Protein AF-A0A3B0Z6H2-F1 (afdb_monomer)

Foldseek 3Di:
DFQFALVQVLQVLCVVVVFAAQWDFDDDCQLWNCVVPVSHTIAGDPDDDLRHHHDDQLVCVVVDQLVSDPAAEDEDAPPVVVRLVSQVVNCVSNVHDDRSVVVVVVSVVSNVVCCVPRVRDYDYDYSVCCVVCSVVSSVRPRDDPPPPPPPPPDDDDDDDDDD

Nearest PDB structures (foldseek):
  6pk5-assembly1_A  TM=5.594E-01  e=2.663E+00  Methanotorris igneus

Mean predicted aligned error: 9.61 Å

Organism: NCBI:txid652676

pLDDT: mean 79.43, std 17.96, range [33.22, 96.25]

Structure (mmCIF, N/CA/C/O backbone):
data_AF-A0A3B0Z6H2-F1
#
_entry.id   AF-A0A3B0Z6H2-F1
#
loop_
_atom_site.group_PDB
_atom_site.id
_atom_site.type_symbol
_atom_site.label_atom_id
_atom_site.label_alt_id
_atom_site.label_comp_id
_atom_site.label_asym_id
_atom_site.label_entity_id
_atom_site.label_seq_id
_atom_site.pdbx_PDB_ins_code
_atom_site.Cartn_x
_atom_site.Cartn_y
_atom_site.Cartn_z
_atom_site.occupancy
_atom_site.B_iso_or_equiv
_atom_site.auth_seq_id
_atom_site.auth_comp_id
_atom_site.auth_asym_id
_atom_site.auth_atom_id
_atom_site.pdbx_PDB_model_num
ATOM 1 N N . MET A 1 1 ? 3.871 9.925 -6.431 1.00 51.75 1 MET A N 1
ATOM 2 C CA . MET A 1 1 ? 3.203 9.020 -7.397 1.00 51.75 1 MET A CA 1
ATOM 3 C C . MET A 1 1 ? 3.697 7.595 -7.179 1.00 51.75 1 MET A C 1
ATOM 5 O O . MET A 1 1 ? 4.896 7.427 -7.021 1.00 51.75 1 MET A O 1
ATOM 9 N N . GLY A 1 2 ? 2.819 6.587 -7.133 1.00 55.75 2 GLY A N 1
ATOM 10 C CA . GLY A 1 2 ? 3.194 5.201 -6.792 1.00 55.75 2 GLY A CA 1
ATOM 11 C C . GLY A 1 2 ? 2.350 4.130 -7.502 1.00 55.75 2 GLY A C 1
ATOM 12 O O . GLY A 1 2 ? 1.485 4.473 -8.311 1.00 55.75 2 GLY A O 1
ATOM 13 N N . PRO A 1 3 ? 2.602 2.834 -7.244 1.00 62.19 3 PRO A N 1
ATOM 14 C CA . PRO A 1 3 ? 1.876 1.732 -7.876 1.00 62.19 3 PRO A CA 1
ATOM 15 C C . PRO A 1 3 ? 0.374 1.794 -7.559 1.00 62.19 3 PRO A C 1
ATOM 17 O O . PRO A 1 3 ? -0.032 1.855 -6.401 1.00 62.19 3 PRO A O 1
ATOM 20 N N . ARG A 1 4 ? -0.467 1.766 -8.601 1.00 68.88 4 ARG A N 1
ATOM 21 C CA . ARG A 1 4 ? -1.925 1.948 -8.467 1.00 68.88 4 ARG A CA 1
ATOM 22 C C . ARG A 1 4 ? -2.743 0.654 -8.573 1.00 68.88 4 ARG A C 1
ATOM 24 O O . ARG A 1 4 ? -3.881 0.623 -8.112 1.00 68.88 4 ARG A O 1
ATOM 31 N N . CYS A 1 5 ? -2.199 -0.403 -9.184 1.00 76.94 5 CYS A N 1
ATOM 32 C CA . CYS A 1 5 ? -2.979 -1.603 -9.520 1.00 76.94 5 CYS A CA 1
ATOM 33 C C . CYS A 1 5 ? -3.333 -2.457 -8.295 1.00 76.94 5 CYS A C 1
ATOM 35 O O . CYS A 1 5 ? -4.487 -2.838 -8.158 1.00 76.94 5 CYS A O 1
ATOM 37 N N . GLY A 1 6 ? -2.383 -2.715 -7.388 1.00 84.44 6 GLY A N 1
ATOM 38 C CA . GLY A 1 6 ? -2.634 -3.560 -6.210 1.00 84.44 6 GLY A CA 1
ATOM 39 C C . GLY A 1 6 ? -3.689 -2.971 -5.270 1.00 84.44 6 GLY A C 1
ATOM 40 O O . GLY A 1 6 ? -4.620 -3.6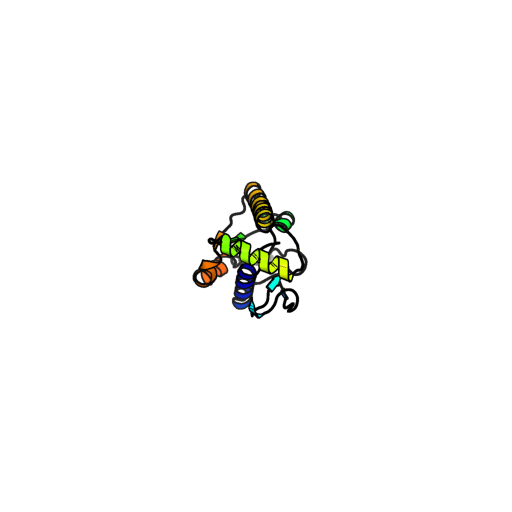59 -4.867 1.00 84.44 6 GLY A O 1
ATOM 41 N N . THR A 1 7 ? -3.605 -1.668 -4.988 1.00 88.00 7 THR A N 1
ATOM 42 C CA . THR A 1 7 ? -4.604 -0.973 -4.160 1.00 88.00 7 THR A CA 1
ATOM 43 C C . THR A 1 7 ? -5.964 -0.915 -4.852 1.00 88.00 7 THR A C 1
ATOM 45 O O . THR A 1 7 ? -6.982 -1.118 -4.201 1.00 88.00 7 THR A O 1
ATOM 48 N N . SER A 1 8 ? -6.001 -0.717 -6.176 1.00 87.00 8 SER A N 1
ATOM 49 C CA . SER A 1 8 ? -7.258 -0.753 -6.939 1.00 87.00 8 SER A CA 1
ATOM 50 C C . SER A 1 8 ? -7.895 -2.144 -6.960 1.00 87.00 8 SER A C 1
ATOM 52 O O . SER A 1 8 ? -9.112 -2.244 -6.850 1.00 87.00 8 SER A O 1
ATOM 54 N N . PHE A 1 9 ? -7.091 -3.209 -7.052 1.00 88.12 9 PHE A N 1
ATOM 55 C CA . PHE A 1 9 ? -7.570 -4.584 -6.931 1.00 88.12 9 PHE A CA 1
ATOM 56 C C . PHE A 1 9 ? -8.248 -4.805 -5.577 1.00 88.12 9 PHE A C 1
ATOM 58 O O . PHE A 1 9 ? -9.395 -5.231 -5.549 1.00 88.12 9 PHE A O 1
ATOM 65 N N . VAL A 1 10 ? -7.601 -4.438 -4.465 1.00 91.88 10 VAL A N 1
ATOM 66 C CA . VAL A 1 10 ? -8.203 -4.576 -3.126 1.00 91.88 10 VAL A CA 1
ATOM 67 C C . VAL A 1 10 ? -9.523 -3.806 -3.028 1.00 91.88 10 VAL A C 1
ATOM 69 O O . VAL A 1 10 ? -10.526 -4.373 -2.608 1.00 91.88 10 VAL A O 1
ATOM 72 N N . MET A 1 11 ? -9.565 -2.557 -3.501 1.00 91.81 11 MET A N 1
ATOM 73 C CA . MET A 1 11 ? -10.787 -1.741 -3.486 1.00 91.81 11 MET A CA 1
ATOM 74 C C . MET A 1 11 ? -11.936 -2.385 -4.279 1.00 91.81 11 MET A C 1
ATOM 76 O O . MET A 1 11 ? -13.070 -2.401 -3.805 1.00 91.81 11 MET A O 1
ATOM 80 N N . GLN A 1 12 ? -11.656 -2.968 -5.451 1.00 88.56 12 GLN A N 1
ATOM 81 C CA . GLN A 1 12 ? -12.655 -3.713 -6.229 1.00 88.56 12 GLN A CA 1
ATOM 82 C C . GLN A 1 12 ? -13.219 -4.900 -5.448 1.00 88.56 12 GLN A C 1
ATOM 84 O O . GLN A 1 12 ? -14.420 -5.155 -5.497 1.00 88.56 12 GLN A O 1
ATOM 89 N N . GLN A 1 13 ? -12.362 -5.634 -4.740 1.00 91.44 13 GLN A N 1
ATOM 90 C CA . GLN A 1 13 ? -12.783 -6.794 -3.958 1.00 91.44 13 GLN A CA 1
ATOM 91 C C . GLN A 1 13 ? -13.601 -6.366 -2.735 1.00 91.44 13 GLN A C 1
ATOM 93 O O . GLN A 1 13 ? -14.609 -6.999 -2.443 1.00 91.44 13 GLN A O 1
ATOM 98 N N . CYS A 1 14 ? -13.264 -5.240 -2.095 1.00 92.44 14 CYS A N 1
ATOM 99 C CA . CYS A 1 14 ? -14.095 -4.647 -1.044 1.00 92.44 14 CYS A CA 1
ATOM 100 C C . CYS A 1 14 ? -15.509 -4.325 -1.552 1.00 92.44 14 CYS A C 1
ATOM 102 O O . CYS A 1 14 ? -16.484 -4.677 -0.892 1.00 92.44 14 CYS A O 1
ATOM 104 N N . VAL A 1 15 ? -15.633 -3.727 -2.745 1.00 89.81 15 VAL A N 1
ATOM 105 C CA . VAL A 1 15 ? -16.942 -3.455 -3.368 1.00 89.81 15 VAL A CA 1
ATOM 106 C C . VAL A 1 15 ? -17.699 -4.750 -3.668 1.00 89.81 15 VAL A C 1
ATOM 108 O O . VAL A 1 15 ? -18.875 -4.858 -3.330 1.00 89.81 15 VAL A O 1
ATOM 111 N N . LYS A 1 16 ? -17.040 -5.751 -4.267 1.00 89.94 16 LYS A N 1
ATOM 112 C CA . LYS A 1 16 ? -17.656 -7.058 -4.568 1.00 89.94 16 LYS A CA 1
ATOM 113 C C . LYS A 1 16 ? -18.130 -7.789 -3.310 1.00 89.94 16 LYS A C 1
ATOM 115 O O . LYS A 1 16 ? -19.143 -8.476 -3.363 1.00 89.94 16 LYS A O 1
ATOM 120 N N . ALA A 1 17 ? -17.426 -7.613 -2.194 1.00 91.75 17 ALA A N 1
ATOM 121 C CA . ALA A 1 17 ? -17.783 -8.163 -0.890 1.00 91.75 17 ALA A CA 1
ATOM 122 C C . ALA A 1 17 ? -18.864 -7.352 -0.145 1.00 91.75 17 ALA A C 1
ATOM 124 O O . ALA A 1 17 ? -19.222 -7.701 0.976 1.00 91.75 17 ALA A O 1
ATOM 125 N N . GLY A 1 18 ? -19.380 -6.264 -0.732 1.00 90.50 18 GLY A N 1
ATOM 126 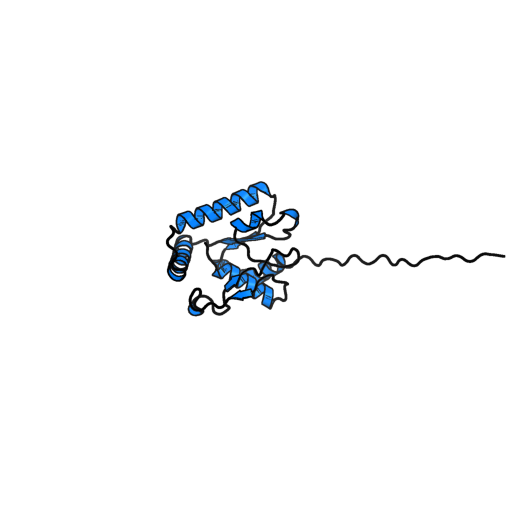C CA . GLY A 1 18 ? -20.414 -5.425 -0.119 1.00 90.50 18 GLY A CA 1
ATOM 127 C C . GLY A 1 18 ? -19.909 -4.497 0.991 1.00 90.50 18 GLY A C 1
ATOM 128 O O . GLY A 1 18 ? -20.714 -3.962 1.753 1.00 90.50 18 GLY A O 1
ATOM 129 N N . LEU A 1 19 ? -18.594 -4.286 1.101 1.00 91.25 19 LEU A N 1
ATOM 130 C CA . LEU A 1 19 ? -18.028 -3.344 2.064 1.00 91.25 19 LEU A CA 1
ATOM 131 C C . LEU A 1 19 ? -18.266 -1.902 1.599 1.00 91.25 19 LEU A C 1
ATOM 133 O O . LEU A 1 19 ? -18.252 -1.593 0.405 1.00 91.25 19 LEU A O 1
ATOM 137 N N . ARG A 1 20 ? -18.468 -0.993 2.556 1.00 91.00 20 ARG A N 1
ATOM 138 C CA . ARG A 1 20 ? -18.655 0.434 2.267 1.00 91.00 20 ARG A CA 1
ATOM 139 C C . ARG A 1 20 ? -17.313 1.037 1.867 1.00 91.00 20 ARG A C 1
ATOM 141 O O . ARG A 1 20 ? -16.373 1.028 2.657 1.00 91.00 20 ARG A O 1
ATOM 148 N N . VAL A 1 21 ? -17.228 1.554 0.645 1.00 89.81 21 VAL A N 1
ATOM 149 C CA . VAL A 1 21 ? -15.989 2.074 0.056 1.00 89.81 21 VAL A CA 1
ATOM 150 C C . VAL A 1 21 ? -16.172 3.541 -0.331 1.00 89.81 21 VAL A C 1
ATOM 152 O O . VAL A 1 21 ? -17.076 3.872 -1.096 1.00 89.81 21 VAL A O 1
ATOM 155 N N . ASN A 1 22 ? -15.280 4.407 0.149 1.00 87.88 22 ASN A N 1
ATOM 156 C CA . ASN A 1 22 ? -15.171 5.794 -0.291 1.00 87.88 22 ASN A CA 1
ATOM 157 C C . ASN A 1 22 ? -14.211 5.861 -1.483 1.00 87.88 22 ASN A C 1
ATOM 159 O O . ASN A 1 22 ? -13.028 6.182 -1.352 1.00 87.88 22 ASN A O 1
ATOM 163 N N . GLY A 1 23 ? -14.708 5.488 -2.657 1.00 82.38 23 GLY A N 1
ATOM 164 C CA . GLY A 1 23 ? -13.930 5.549 -3.883 1.00 82.38 23 GLY A CA 1
ATOM 165 C C . GLY A 1 23 ? -14.760 5.255 -5.120 1.00 82.38 23 GLY A C 1
ATOM 166 O O . GLY A 1 23 ? -15.746 4.523 -5.065 1.00 82.38 23 GLY A O 1
ATOM 167 N N . ILE A 1 24 ? -14.342 5.827 -6.243 1.00 75.00 24 ILE A N 1
ATOM 168 C CA . ILE A 1 24 ? -14.963 5.606 -7.548 1.00 75.00 24 ILE A CA 1
ATOM 169 C C . ILE A 1 24 ? -14.034 4.788 -8.438 1.00 75.00 24 ILE A C 1
ATOM 171 O O . ILE A 1 24 ? -12.815 4.980 -8.432 1.00 75.00 24 ILE A O 1
ATOM 175 N N . ALA A 1 25 ? -14.623 3.891 -9.229 1.00 73.06 25 ALA A N 1
ATOM 176 C CA . ALA A 1 25 ? -13.921 3.265 -10.336 1.00 73.06 25 ALA A CA 1
ATOM 177 C C . ALA A 1 25 ? -13.709 4.323 -11.426 1.00 73.06 25 ALA A C 1
ATOM 179 O O . ALA A 1 25 ? -14.647 4.767 -12.086 1.00 73.06 25 ALA A O 1
ATOM 180 N N . PHE A 1 26 ? -12.466 4.745 -11.601 1.00 66.88 26 PHE A N 1
ATOM 181 C CA . PHE A 1 26 ? -12.049 5.650 -12.650 1.00 66.88 26 PHE A CA 1
ATOM 182 C C . PHE A 1 26 ? -11.522 4.844 -13.838 1.00 66.88 26 PHE A C 1
ATOM 184 O O . PHE A 1 26 ? -10.501 4.148 -13.760 1.00 66.88 26 PHE A O 1
ATOM 191 N N . VAL A 1 27 ? -12.228 4.956 -14.960 1.00 55.91 27 VAL A N 1
ATOM 192 C CA . VAL A 1 27 ? -11.779 4.470 -16.264 1.00 55.91 27 VAL A CA 1
ATOM 193 C C . VAL A 1 27 ? -11.398 5.696 -17.081 1.00 55.91 27 VAL A C 1
ATOM 195 O O . VAL A 1 27 ? -12.245 6.318 -17.711 1.00 55.91 27 VAL A O 1
ATOM 198 N N . ASN A 1 28 ? -10.124 6.068 -17.051 1.00 58.84 28 ASN A N 1
ATOM 199 C CA . ASN A 1 28 ? -9.593 7.054 -17.981 1.00 58.84 28 ASN A CA 1
ATOM 200 C C . ASN A 1 28 ? -8.676 6.329 -18.946 1.00 58.84 28 ASN A C 1
ATOM 202 O O . ASN A 1 28 ? -7.502 6.130 -18.674 1.00 58.84 28 ASN A O 1
ATOM 206 N N . GLU A 1 29 ? -9.219 5.910 -20.081 1.00 52.72 29 GLU A N 1
ATOM 207 C CA . GLU A 1 29 ? -8.475 5.086 -21.035 1.00 52.72 29 GLU A CA 1
ATOM 208 C C . GLU A 1 29 ? -7.203 5.773 -21.568 1.00 52.72 29 GLU A C 1
ATOM 210 O O . GLU A 1 29 ? -6.278 5.076 -21.981 1.00 52.72 29 GLU A O 1
ATOM 215 N N . VAL A 1 30 ? -7.115 7.109 -21.479 1.00 57.22 30 VAL A N 1
ATOM 216 C CA . VAL A 1 30 ? -5.944 7.908 -21.876 1.00 57.22 30 VAL A CA 1
ATOM 217 C C . VAL A 1 30 ? -4.823 7.849 -20.829 1.00 57.22 30 VAL A C 1
ATOM 219 O O . VAL A 1 30 ? -3.668 7.642 -21.186 1.00 57.22 30 VAL A O 1
ATOM 222 N N . LEU A 1 31 ? -5.138 7.991 -19.536 1.00 54.00 31 LEU A N 1
ATOM 223 C CA . LEU A 1 31 ? -4.137 7.986 -18.448 1.00 54.00 31 LEU A CA 1
ATOM 224 C C . LEU A 1 31 ? -3.923 6.592 -17.828 1.00 54.00 31 LEU A C 1
ATOM 226 O O . LEU A 1 31 ? -2.910 6.323 -17.176 1.00 54.00 31 LEU A O 1
ATOM 230 N N . THR A 1 32 ? -4.883 5.691 -18.018 1.00 57.28 32 THR A N 1
ATOM 231 C CA . THR A 1 32 ? -4.994 4.398 -17.347 1.00 57.28 32 THR A CA 1
ATOM 232 C C . THR A 1 32 ? -5.637 3.332 -18.257 1.00 57.28 32 THR A C 1
ATOM 234 O O . THR A 1 32 ? -6.776 2.911 -18.040 1.00 57.28 32 THR A O 1
ATOM 237 N N . PRO A 1 33 ? -4.917 2.842 -19.286 1.00 54.59 33 PRO A N 1
ATOM 238 C CA . PRO A 1 33 ? -5.478 1.908 -20.259 1.00 54.59 33 PRO A CA 1
ATOM 239 C C . PRO A 1 33 ? -5.905 0.574 -19.623 1.00 54.59 33 PRO A C 1
ATOM 241 O O . PRO A 1 33 ? -5.134 -0.071 -18.902 1.00 54.59 33 PRO A O 1
ATOM 244 N N . LYS A 1 34 ? -7.124 0.123 -19.964 1.00 53.47 34 LYS A N 1
ATOM 245 C CA . LYS A 1 34 ? -7.772 -1.114 -19.473 1.00 53.47 34 LYS A CA 1
ATOM 246 C C . LYS A 1 34 ? -6.916 -2.374 -19.604 1.00 53.47 34 LYS A C 1
ATOM 248 O O . LYS A 1 34 ? -7.044 -3.276 -18.782 1.00 53.47 34 LYS A O 1
ATOM 253 N N . ALA A 1 35 ? -6.014 -2.428 -20.587 1.00 54.62 35 ALA A N 1
ATOM 254 C CA . ALA A 1 35 ? -5.101 -3.554 -20.787 1.00 54.62 35 ALA A CA 1
ATOM 255 C C . ALA A 1 35 ? -4.228 -3.861 -19.550 1.00 54.62 35 ALA A C 1
ATOM 257 O O . ALA A 1 35 ? -3.799 -4.996 -19.378 1.00 54.62 35 ALA A O 1
ATOM 258 N N . GLY A 1 36 ? -3.976 -2.873 -18.678 1.00 53.59 36 GLY A N 1
ATOM 259 C CA . GLY A 1 36 ? -3.234 -3.067 -17.426 1.00 53.59 36 GLY A CA 1
ATOM 260 C C . GLY A 1 36 ? -4.091 -3.309 -16.175 1.00 53.59 36 GLY A C 1
ATOM 261 O O . GLY A 1 36 ? -3.526 -3.661 -15.141 1.00 53.59 36 GLY A O 1
ATOM 262 N N . ASN A 1 37 ? -5.410 -3.081 -16.241 1.00 60.34 37 ASN A N 1
ATOM 263 C CA . ASN A 1 37 ? -6.365 -3.261 -15.141 1.00 60.34 37 ASN A CA 1
ATOM 264 C C . ASN A 1 37 ? -7.811 -3.191 -15.681 1.00 60.34 37 ASN A C 1
ATOM 266 O O . ASN A 1 37 ? -8.389 -2.106 -15.782 1.00 60.34 37 ASN A O 1
ATOM 270 N N . GLN A 1 38 ? -8.396 -4.340 -16.042 1.00 58.88 38 GLN A N 1
ATOM 271 C CA . GLN A 1 38 ? -9.720 -4.404 -16.684 1.00 58.88 38 GLN A CA 1
ATOM 272 C C . GLN A 1 38 ? -10.856 -3.840 -15.812 1.00 58.88 38 GLN A C 1
ATOM 274 O O . GLN A 1 38 ? -11.844 -3.349 -16.352 1.00 58.88 38 GLN A O 1
ATOM 279 N N . GLY A 1 39 ? -10.702 -3.859 -14.483 1.00 60.16 39 GLY A N 1
ATOM 280 C CA . GLY A 1 39 ? -11.680 -3.312 -13.536 1.00 60.16 39 GLY A CA 1
ATOM 281 C C . GLY A 1 39 ? -11.544 -1.808 -13.267 1.00 60.16 39 GLY A C 1
ATOM 282 O O . GLY A 1 39 ? -12.275 -1.272 -12.438 1.00 60.16 39 GLY A O 1
ATOM 283 N N . GLY A 1 40 ? -10.611 -1.120 -13.934 1.00 65.25 40 GLY A N 1
ATOM 284 C CA . GLY A 1 40 ? -10.352 0.302 -13.711 1.00 65.25 40 GLY A CA 1
ATOM 285 C C . GLY A 1 40 ? -9.610 0.590 -12.403 1.00 65.25 40 GLY A C 1
ATOM 286 O O . GLY A 1 40 ? -9.411 -0.274 -11.544 1.00 65.25 40 GLY A O 1
ATOM 287 N N . TYR A 1 41 ? -9.143 1.824 -12.258 1.00 72.75 41 TYR A N 1
ATOM 288 C CA . TYR A 1 41 ? -8.412 2.253 -11.069 1.00 72.75 41 TYR A CA 1
ATOM 289 C C . TYR A 1 41 ? -9.393 2.807 -10.049 1.00 72.75 41 TYR A C 1
ATOM 291 O O . TYR A 1 41 ? -10.343 3.479 -10.426 1.00 72.75 41 TYR A O 1
ATOM 299 N N . TYR A 1 42 ? -9.171 2.539 -8.768 1.00 79.69 42 TYR A N 1
ATOM 300 C CA . TYR A 1 42 ? -9.983 3.135 -7.711 1.00 79.69 42 TYR A CA 1
ATOM 301 C C . TYR A 1 42 ? -9.234 4.315 -7.118 1.00 79.69 42 TYR A C 1
ATOM 303 O O . TYR A 1 42 ? -8.050 4.198 -6.791 1.00 79.69 42 TYR A O 1
ATOM 311 N N . GLU A 1 43 ? -9.930 5.436 -6.979 1.00 80.69 43 GLU A N 1
ATOM 312 C CA . GLU A 1 43 ? -9.447 6.628 -6.286 1.00 80.69 43 GLU A CA 1
ATOM 313 C C . GLU A 1 43 ? -10.517 7.113 -5.308 1.00 80.69 43 GLU A C 1
ATOM 315 O O . GLU A 1 43 ? -11.714 6.927 -5.544 1.00 80.69 43 GLU A O 1
ATOM 320 N N . MET A 1 44 ? -10.078 7.713 -4.200 1.00 82.12 44 MET A N 1
ATOM 321 C CA . MET A 1 44 ? -10.972 8.314 -3.210 1.00 82.12 44 MET A CA 1
ATOM 322 C C . MET A 1 44 ? -11.808 9.434 -3.845 1.00 82.12 44 MET A C 1
ATOM 324 O O . MET A 1 44 ? -11.304 10.194 -4.674 1.00 82.12 44 MET A O 1
ATOM 328 N N . TYR A 1 45 ? -13.078 9.540 -3.450 1.00 74.75 45 TYR A N 1
ATOM 329 C CA . TYR A 1 45 ? -13.989 10.579 -3.927 1.00 74.75 45 TYR A CA 1
ATOM 330 C C . TYR A 1 45 ? -14.294 11.582 -2.809 1.00 74.75 45 TYR A C 1
ATOM 332 O O . TYR A 1 45 ? -15.005 11.266 -1.859 1.00 74.75 45 TYR A O 1
ATOM 340 N N . GLY A 1 46 ? -13.775 12.804 -2.934 1.00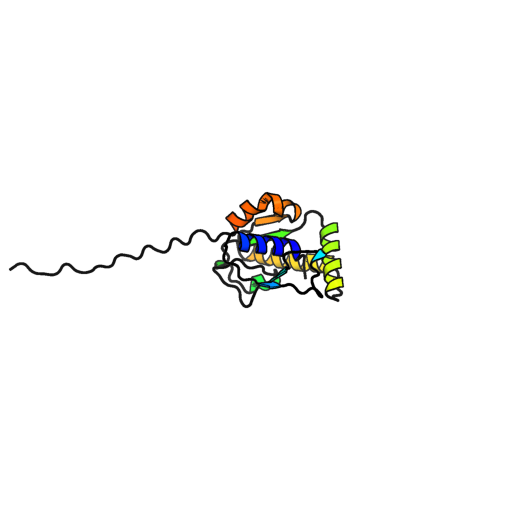 80.81 46 GLY A N 1
ATOM 341 C CA . GLY A 1 46 ? -13.933 13.843 -1.912 1.00 80.81 46 GLY A CA 1
ATOM 342 C C . GLY A 1 46 ? -13.097 13.581 -0.655 1.00 80.81 46 GLY A C 1
ATOM 343 O O . GLY A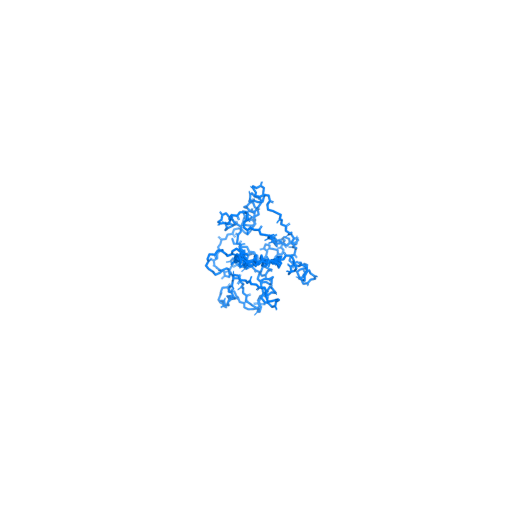 1 46 ? -12.001 13.028 -0.740 1.00 80.81 46 GLY A O 1
ATOM 344 N N . GLU A 1 47 ? -13.611 14.010 0.499 1.00 82.94 47 GLU A N 1
ATOM 345 C CA . GLU A 1 47 ? -12.924 13.914 1.794 1.00 82.94 47 GLU A CA 1
ATOM 346 C C . GLU A 1 47 ? -12.945 12.489 2.390 1.00 82.94 47 GLU A C 1
ATOM 348 O O . GLU A 1 47 ? -13.872 11.714 2.115 1.00 82.94 47 GLU A O 1
ATOM 353 N N . PRO A 1 48 ? -11.958 12.144 3.242 1.00 83.00 48 PRO A N 1
ATOM 354 C CA . PRO A 1 48 ? -11.950 10.926 4.049 1.00 83.00 48 PRO A CA 1
ATOM 355 C C . PRO A 1 48 ? -13.254 10.685 4.834 1.00 83.00 48 PRO A C 1
ATOM 357 O O . PRO A 1 48 ? -13.766 11.596 5.484 1.00 83.00 48 PRO A O 1
ATOM 360 N N . LYS A 1 49 ? -13.765 9.445 4.850 1.00 84.12 49 LYS A N 1
ATOM 361 C CA . LYS A 1 49 ? -14.963 9.044 5.616 1.00 84.12 49 LYS A CA 1
ATOM 362 C C . LYS A 1 49 ? -14.623 7.951 6.626 1.00 84.12 49 LYS A C 1
ATOM 364 O O . LYS A 1 49 ? -14.105 6.908 6.245 1.00 84.12 49 LYS A O 1
ATOM 369 N N . ALA A 1 50 ? -14.933 8.184 7.901 1.00 81.00 50 ALA A N 1
ATOM 370 C CA . ALA A 1 50 ? -14.525 7.313 9.010 1.00 81.00 50 ALA A CA 1
ATOM 371 C C . ALA A 1 50 ? -15.148 5.901 8.973 1.00 81.00 50 ALA A C 1
ATOM 373 O O . ALA A 1 50 ? -14.581 4.963 9.519 1.00 81.00 50 ALA A O 1
ATOM 374 N N . ASP A 1 51 ? -16.300 5.734 8.325 1.00 85.12 51 ASP A N 1
ATOM 375 C CA . ASP A 1 51 ? -17.060 4.482 8.258 1.00 85.12 51 ASP A CA 1
ATOM 376 C C . ASP A 1 51 ? -16.914 3.746 6.913 1.00 85.12 51 ASP A C 1
ATOM 378 O O . ASP A 1 51 ? -17.718 2.863 6.594 1.00 85.12 51 ASP A O 1
ATOM 382 N N . GLN A 1 52 ? -15.921 4.124 6.099 1.00 90.00 52 GLN A N 1
ATOM 383 C CA . GLN A 1 52 ? -15.703 3.564 4.766 1.00 90.00 52 GLN A CA 1
ATOM 384 C C . GLN A 1 52 ? -14.236 3.221 4.522 1.00 90.00 52 GLN A C 1
ATOM 386 O O . GLN A 1 52 ? -13.318 3.909 4.961 1.00 90.00 52 GLN A O 1
ATOM 391 N N . ILE A 1 53 ? -14.018 2.174 3.732 1.00 92.12 53 ILE A N 1
ATOM 392 C CA . ILE A 1 53 ? -12.697 1.802 3.236 1.00 92.12 53 ILE A CA 1
ATOM 393 C C . ILE A 1 53 ? -12.295 2.791 2.149 1.00 92.12 53 ILE A C 1
ATOM 395 O O . ILE A 1 53 ? -13.059 3.060 1.221 1.00 92.12 53 ILE A O 1
ATOM 399 N N . GLN A 1 54 ? -11.077 3.312 2.234 1.00 90.81 54 GLN A N 1
ATOM 400 C CA . GLN A 1 54 ? -10.583 4.302 1.289 1.00 90.81 54 GLN A CA 1
ATOM 401 C C . GLN A 1 54 ? -9.109 4.106 0.987 1.00 90.81 54 GLN A C 1
ATOM 403 O O . GLN A 1 54 ? -8.293 3.817 1.862 1.00 90.81 54 GLN A O 1
ATOM 408 N N . LYS A 1 55 ? -8.767 4.289 -0.284 1.00 91.25 55 LYS A N 1
ATOM 409 C CA . LYS A 1 55 ? -7.386 4.288 -0.747 1.00 91.25 55 LYS A CA 1
ATOM 410 C C . LYS A 1 55 ? -6.816 5.688 -0.563 1.00 91.25 55 LYS A C 1
ATOM 412 O O . LYS A 1 55 ? -7.317 6.640 -1.153 1.00 91.25 55 LYS A O 1
ATOM 417 N N . VAL A 1 56 ? -5.728 5.780 0.191 1.00 88.69 56 VAL A N 1
ATOM 418 C CA . VAL A 1 56 ? -5.036 7.040 0.478 1.00 88.69 56 VAL A CA 1
ATOM 419 C C . VAL A 1 56 ? -3.576 6.962 0.054 1.00 88.69 56 VAL A C 1
ATOM 421 O O . VAL A 1 56 ? -2.912 5.935 0.209 1.00 88.69 56 VAL A O 1
ATOM 424 N N . TRP A 1 57 ? -3.056 8.058 -0.486 1.00 86.69 57 TRP A N 1
ATOM 425 C CA . TRP A 1 57 ? -1.620 8.240 -0.668 1.00 86.69 57 TRP A CA 1
ATOM 426 C C . TRP A 1 57 ? -0.974 8.572 0.684 1.00 86.69 57 TRP A C 1
ATOM 428 O O . TRP A 1 57 ? -1.594 9.280 1.476 1.00 86.69 57 TRP A O 1
ATOM 438 N N . PRO A 1 58 ? 0.283 8.172 0.961 1.00 89.06 58 PRO A N 1
ATOM 439 C CA . PRO A 1 58 ? 0.900 8.451 2.264 1.00 89.06 58 PRO A CA 1
ATOM 440 C C . PRO A 1 58 ? 0.911 9.931 2.661 1.00 89.06 58 PRO A C 1
ATOM 442 O O . PRO A 1 58 ? 0.739 10.262 3.828 1.00 89.06 58 PRO A O 1
ATOM 445 N N . VAL A 1 59 ? 1.020 10.842 1.691 1.00 86.31 59 VAL A N 1
ATOM 446 C CA . VAL A 1 59 ? 0.939 12.293 1.935 1.00 86.31 59 VAL A CA 1
ATOM 447 C C . VAL A 1 59 ? -0.432 12.768 2.431 1.00 86.31 59 VAL A C 1
ATOM 449 O O . VAL A 1 59 ? -0.507 13.847 3.012 1.00 86.31 59 VAL A O 1
ATOM 452 N N . GLN A 1 60 ? -1.498 11.995 2.207 1.00 87.31 60 GLN A N 1
ATOM 453 C CA . GLN A 1 60 ? -2.863 12.278 2.666 1.00 87.31 60 GLN A CA 1
ATOM 454 C C . GLN A 1 60 ? -3.127 11.727 4.071 1.00 87.31 60 GLN A C 1
ATOM 456 O O . GLN A 1 60 ? -4.033 12.211 4.737 1.00 87.31 60 GLN A O 1
ATOM 461 N N . LEU A 1 61 ? -2.316 10.786 4.577 1.00 87.75 61 LEU A N 1
ATOM 462 C CA . LEU A 1 61 ? -2.484 10.249 5.937 1.00 87.75 61 LEU A CA 1
ATOM 463 C C . LEU A 1 61 ? -2.409 11.344 7.009 1.00 87.75 61 LEU A C 1
ATOM 465 O O . LEU A 1 61 ? -3.096 11.266 8.018 1.00 87.75 61 LEU A O 1
ATOM 469 N N . LYS A 1 62 ? -1.650 12.419 6.759 1.00 83.94 62 LYS A N 1
ATOM 470 C CA . LYS A 1 62 ? -1.573 13.590 7.651 1.00 83.94 62 LYS A CA 1
ATOM 471 C C . LYS A 1 62 ? -2.901 14.345 7.824 1.00 83.94 62 LYS A C 1
ATOM 473 O O . LYS A 1 62 ? -2.987 15.199 8.696 1.00 83.94 62 LYS A O 1
ATOM 478 N N . GLN A 1 63 ? -3.882 14.100 6.955 1.00 85.12 63 GLN A N 1
ATOM 479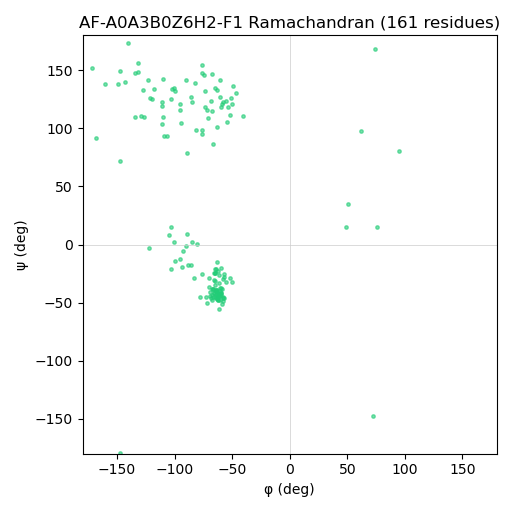 C CA . GLN A 1 63 ? -5.210 14.724 6.990 1.00 85.12 63 GLN A CA 1
ATOM 480 C C . GLN A 1 63 ? -6.219 13.883 7.786 1.00 85.12 63 GLN A C 1
ATOM 482 O O . GLN A 1 63 ? -7.350 14.314 7.981 1.00 85.12 63 GLN A O 1
ATOM 487 N N . ILE A 1 64 ? -5.825 12.687 8.230 1.00 85.81 64 ILE A N 1
ATOM 488 C CA . ILE A 1 64 ? -6.683 11.747 8.946 1.00 85.81 64 ILE A CA 1
ATOM 489 C C . ILE A 1 64 ? -6.187 11.668 10.387 1.00 85.81 64 ILE A C 1
ATOM 491 O O . ILE A 1 64 ? -5.024 11.333 10.623 1.00 85.81 64 ILE A O 1
ATOM 495 N N . ASP A 1 65 ? -7.067 11.970 11.345 1.00 88.00 65 ASP A N 1
ATOM 496 C CA . ASP A 1 65 ? -6.783 11.726 12.761 1.00 88.00 65 ASP A CA 1
ATOM 497 C C . ASP A 1 65 ? -6.515 10.221 12.953 1.00 88.00 65 ASP A C 1
ATOM 499 O O . ASP A 1 65 ? -7.398 9.415 12.636 1.00 88.00 65 ASP A O 1
ATOM 503 N N . PRO A 1 66 ? -5.330 9.822 13.454 1.00 89.81 66 PRO A N 1
ATOM 504 C CA . PRO A 1 66 ? -4.990 8.422 13.692 1.00 89.81 66 PRO A CA 1
ATOM 505 C C . PRO A 1 66 ? -6.041 7.646 14.490 1.00 89.81 66 PRO A C 1
ATOM 507 O O . PRO A 1 66 ? -6.247 6.463 14.234 1.00 89.81 66 PRO A O 1
ATOM 510 N N . LYS A 1 67 ? -6.757 8.308 15.410 1.00 88.88 67 LYS A N 1
ATOM 511 C CA . LYS A 1 67 ? -7.817 7.685 16.223 1.00 88.88 67 LYS A CA 1
ATOM 512 C C . LYS A 1 67 ? -9.007 7.197 15.397 1.00 88.88 67 LYS A C 1
ATOM 514 O O . LYS A 1 67 ? -9.748 6.333 15.852 1.00 88.88 67 LYS A O 1
ATOM 519 N N . ASN A 1 68 ? -9.182 7.738 14.194 1.00 88.19 68 ASN A N 1
ATOM 520 C CA . ASN A 1 68 ? -10.243 7.350 13.270 1.00 88.19 68 ASN A CA 1
ATOM 521 C C . ASN A 1 68 ? -9.819 6.209 12.330 1.00 88.19 68 ASN A C 1
ATOM 523 O O . ASN A 1 68 ? -10.618 5.776 11.502 1.00 88.19 68 ASN A O 1
ATOM 527 N N . ILE A 1 69 ? -8.575 5.725 12.423 1.00 90.19 69 ILE A N 1
ATOM 528 C CA . ILE A 1 69 ? -8.073 4.614 11.612 1.00 90.19 69 ILE A CA 1
ATOM 529 C C . ILE A 1 69 ? -8.249 3.315 12.393 1.00 90.19 69 ILE A C 1
ATOM 531 O O . ILE A 1 69 ? -7.485 3.005 13.302 1.00 90.19 69 ILE A O 1
ATOM 535 N N . THR A 1 70 ? -9.248 2.525 12.010 1.00 90.19 70 THR A N 1
ATOM 536 C CA . THR A 1 70 ? -9.512 1.211 12.618 1.00 90.19 70 THR A CA 1
ATOM 537 C C . THR A 1 70 ? -8.653 0.097 12.020 1.00 90.19 70 THR A C 1
ATOM 539 O O . THR A 1 70 ? -8.333 -0.874 12.702 1.00 90.19 70 THR A O 1
ATOM 542 N N . ALA A 1 71 ? -8.258 0.240 10.754 1.00 92.06 71 ALA A N 1
ATOM 543 C CA . ALA A 1 71 ? -7.391 -0.688 10.041 1.00 92.06 71 ALA A CA 1
ATOM 544 C C . ALA A 1 71 ? -6.558 0.062 8.993 1.00 92.06 71 ALA A C 1
ATOM 546 O O . ALA A 1 71 ? -7.076 0.909 8.262 1.00 92.06 71 ALA A O 1
ATOM 547 N N . LEU A 1 72 ? -5.271 -0.278 8.885 1.00 94.38 72 LEU A N 1
ATOM 548 C CA . LEU A 1 72 ? -4.364 0.273 7.881 1.00 94.38 72 LEU A CA 1
ATOM 549 C C . LEU A 1 72 ? -3.689 -0.861 7.108 1.00 94.38 72 LEU A C 1
ATOM 551 O O . LEU A 1 72 ? -2.830 -1.569 7.627 1.00 94.38 72 LEU A O 1
ATOM 555 N N . LEU A 1 73 ? -4.063 -1.027 5.841 1.00 95.62 73 LEU A N 1
ATOM 556 C CA . LEU A 1 73 ? -3.413 -1.971 4.935 1.00 95.62 73 LEU A CA 1
ATOM 557 C C . LEU A 1 73 ? -2.345 -1.249 4.111 1.00 95.62 73 LEU A C 1
ATOM 559 O O . LEU A 1 73 ? -2.646 -0.329 3.350 1.00 95.62 73 LEU A O 1
ATOM 563 N N . VAL A 1 74 ? -1.102 -1.703 4.223 1.00 94.88 74 VAL A N 1
ATOM 564 C CA . VAL A 1 74 ? 0.021 -1.226 3.415 1.00 94.88 74 VAL A CA 1
ATOM 565 C C . VAL A 1 74 ? 0.318 -2.270 2.350 1.00 94.88 74 VAL A C 1
ATOM 567 O O . VAL A 1 74 ? 0.560 -3.434 2.665 1.00 94.88 74 VAL A O 1
ATOM 570 N N . LEU A 1 75 ? 0.314 -1.848 1.085 1.00 93.25 75 LEU A N 1
ATOM 571 C CA . LEU A 1 75 ? 0.714 -2.699 -0.030 1.00 93.25 75 LEU A CA 1
ATOM 572 C C . LEU A 1 75 ? 2.117 -2.346 -0.501 1.00 93.25 75 LEU A C 1
ATOM 574 O O . LEU A 1 75 ? 2.426 -1.177 -0.731 1.00 93.25 75 LEU A O 1
ATOM 578 N N . ASP A 1 76 ? 2.929 -3.372 -0.709 1.00 92.06 76 ASP A N 1
ATOM 579 C CA . ASP A 1 76 ? 4.267 -3.241 -1.272 1.00 92.06 76 ASP A CA 1
ATOM 580 C C . ASP A 1 76 ? 4.558 -4.389 -2.247 1.00 92.06 76 ASP A C 1
ATOM 582 O O . ASP A 1 76 ? 3.772 -5.321 -2.383 1.00 92.06 76 ASP A O 1
ATOM 586 N N . ARG A 1 77 ? 5.683 -4.336 -2.951 1.00 91.31 77 ARG A N 1
ATOM 587 C CA . ARG A 1 77 ? 6.152 -5.394 -3.842 1.00 91.31 77 ARG A CA 1
ATOM 588 C C . ARG A 1 77 ? 7.490 -5.932 -3.354 1.00 91.31 77 ARG A C 1
ATOM 590 O O . ARG A 1 77 ? 8.379 -5.135 -3.038 1.00 91.31 77 ARG A O 1
ATOM 597 N N . ARG A 1 78 ? 7.643 -7.261 -3.315 1.00 92.88 78 ARG A N 1
ATOM 598 C CA . ARG A 1 78 ? 8.927 -7.894 -2.958 1.00 92.88 78 ARG A CA 1
ATOM 599 C C . ARG A 1 78 ? 9.958 -7.644 -4.049 1.00 92.88 78 ARG A C 1
ATOM 601 O O . ARG A 1 78 ? 11.074 -7.218 -3.763 1.00 92.88 78 ARG A O 1
ATOM 608 N N . ASP A 1 79 ? 9.561 -7.843 -5.304 1.00 93.56 79 ASP A N 1
ATOM 609 C CA . ASP A 1 79 ? 10.407 -7.528 -6.453 1.00 93.56 79 ASP A CA 1
ATOM 610 C C . ASP A 1 79 ? 10.446 -6.010 -6.710 1.00 93.56 79 ASP A C 1
ATOM 612 O O . ASP A 1 79 ? 9.594 -5.434 -7.400 1.00 93.56 79 ASP A O 1
ATOM 616 N N . LYS A 1 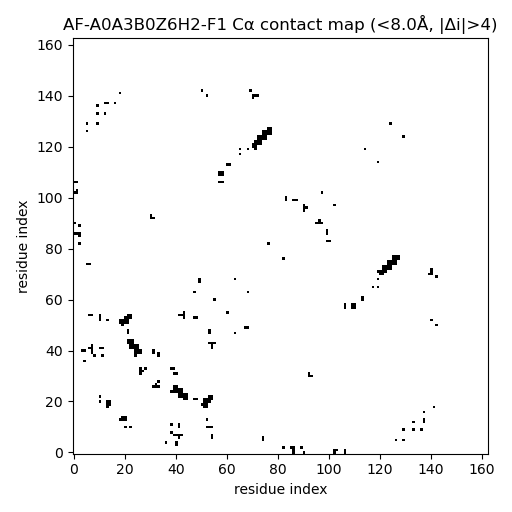80 ? 11.473 -5.349 -6.161 1.00 92.19 80 LYS A N 1
ATOM 617 C CA . LYS A 1 80 ? 11.696 -3.906 -6.333 1.00 92.19 80 LYS A CA 1
ATOM 618 C C . LYS A 1 80 ? 12.031 -3.513 -7.767 1.00 92.19 80 LYS A C 1
ATOM 620 O O . LYS A 1 80 ? 11.617 -2.443 -8.210 1.00 92.19 80 LYS A O 1
ATOM 625 N N . LYS A 1 81 ? 12.681 -4.386 -8.539 1.00 93.00 81 LYS A N 1
ATOM 626 C CA . LYS A 1 81 ? 12.961 -4.114 -9.954 1.00 93.00 81 LYS A CA 1
ATOM 627 C C . LYS A 1 81 ? 11.655 -4.028 -10.739 1.00 93.00 81 LYS A C 1
ATOM 629 O O . LYS A 1 81 ? 11.441 -3.086 -11.505 1.00 93.00 81 LYS A O 1
ATOM 634 N N . ALA A 1 82 ? 10.744 -4.970 -10.510 1.00 89.38 82 ALA A N 1
ATOM 635 C CA . ALA A 1 82 ? 9.436 -4.950 -11.148 1.00 89.38 82 ALA A CA 1
ATOM 636 C C . ALA A 1 82 ? 8.528 -3.822 -10.622 1.00 89.38 82 ALA A C 1
ATOM 638 O O . ALA A 1 82 ? 7.694 -3.307 -11.376 1.00 89.38 82 ALA A O 1
ATOM 639 N N . LEU A 1 83 ? 8.698 -3.399 -9.364 1.00 90.25 83 LEU A N 1
ATOM 640 C CA . LEU A 1 83 ? 8.038 -2.216 -8.804 1.00 90.25 83 LEU A CA 1
ATOM 641 C C . LEU A 1 83 ? 8.448 -0.947 -9.553 1.00 90.25 83 LEU A C 1
ATOM 643 O O . LEU A 1 83 ? 7.581 -0.254 -10.088 1.00 90.25 83 LEU A O 1
ATOM 647 N N . PHE A 1 84 ? 9.750 -0.676 -9.647 1.00 92.44 84 PHE A N 1
ATOM 648 C CA . PHE A 1 84 ? 10.273 0.516 -10.314 1.00 92.44 84 PHE A CA 1
ATOM 649 C C . PHE A 1 84 ? 9.927 0.525 -11.800 1.00 92.44 84 PHE A C 1
ATOM 651 O O . PHE A 1 84 ? 9.456 1.539 -12.311 1.00 92.44 84 PHE A O 1
ATOM 658 N N . ALA A 1 85 ? 10.010 -0.626 -12.476 1.00 89.38 85 ALA A N 1
ATOM 659 C CA . ALA A 1 85 ? 9.546 -0.752 -13.855 1.00 89.38 85 ALA A CA 1
ATOM 660 C C . ALA A 1 85 ? 8.049 -0.414 -14.001 1.00 89.38 85 ALA A C 1
ATOM 662 O O . ALA A 1 85 ? 7.638 0.208 -14.981 1.00 89.38 85 ALA A O 1
ATOM 663 N N . SER A 1 86 ? 7.214 -0.801 -13.030 1.00 85.56 86 SER A N 1
ATOM 664 C CA . SER A 1 86 ? 5.792 -0.446 -13.030 1.00 85.56 86 SER A CA 1
ATOM 665 C C . SER A 1 86 ? 5.555 1.041 -12.782 1.00 85.56 86 SER A C 1
ATOM 667 O O . SER A 1 86 ? 4.696 1.628 -13.438 1.00 85.56 86 SER A O 1
ATOM 669 N N . MET A 1 87 ? 6.298 1.649 -11.858 1.00 87.88 87 MET A N 1
ATOM 670 C CA . MET A 1 87 ? 6.224 3.086 -11.589 1.00 87.88 87 MET A CA 1
ATOM 671 C C . MET A 1 87 ? 6.677 3.902 -12.802 1.00 87.88 87 MET A C 1
ATOM 673 O O . MET A 1 87 ? 6.021 4.882 -13.140 1.00 87.88 87 MET A O 1
ATOM 677 N N . GLN A 1 88 ? 7.724 3.458 -13.503 1.00 89.69 88 GLN A N 1
ATOM 678 C CA . GLN A 1 88 ? 8.242 4.123 -14.700 1.00 89.69 88 GLN A CA 1
ATOM 679 C C . GLN A 1 88 ? 7.217 4.120 -15.833 1.00 89.69 88 GLN A C 1
ATOM 68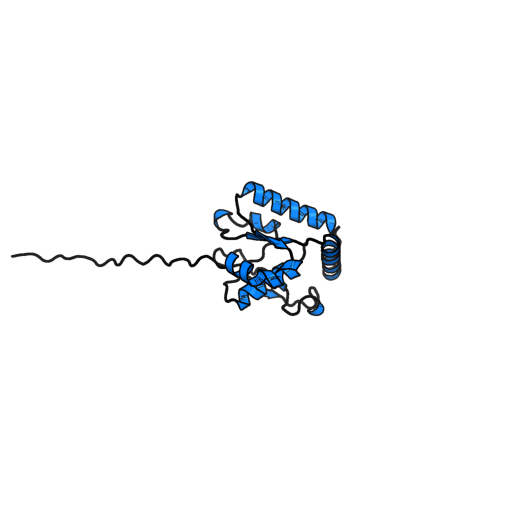1 O O . GLN A 1 88 ? 6.960 5.157 -16.440 1.00 89.69 88 GLN A O 1
ATOM 686 N N . ARG A 1 89 ? 6.578 2.969 -16.087 1.00 85.38 89 ARG A N 1
ATOM 687 C CA . ARG A 1 89 ? 5.495 2.880 -17.078 1.00 85.38 89 ARG A CA 1
ATOM 688 C C . ARG A 1 89 ? 4.335 3.812 -16.736 1.00 85.38 89 ARG A C 1
ATOM 690 O O . ARG A 1 89 ? 3.738 4.381 -17.642 1.00 85.38 89 ARG A O 1
ATOM 697 N N . GLN A 1 90 ? 4.006 3.961 -15.452 1.00 81.62 90 GLN A N 1
ATOM 698 C CA . GLN A 1 90 ? 2.948 4.878 -15.032 1.00 81.62 90 GLN A CA 1
ATOM 699 C C . GLN A 1 90 ? 3.354 6.342 -15.241 1.00 81.62 90 GLN A C 1
ATOM 701 O O . GLN A 1 90 ? 2.566 7.104 -15.790 1.00 81.62 90 GLN A O 1
ATOM 706 N N . ALA A 1 91 ? 4.583 6.716 -14.876 1.00 84.31 91 ALA A N 1
ATOM 707 C CA . ALA A 1 91 ? 5.116 8.061 -15.094 1.00 84.31 91 ALA A CA 1
ATOM 708 C C . ALA A 1 91 ? 5.071 8.454 -16.580 1.00 84.31 91 ALA A C 1
ATOM 710 O O . ALA A 1 91 ? 4.555 9.513 -16.924 1.00 84.31 91 ALA A O 1
ATOM 711 N N . GLN A 1 92 ? 5.510 7.548 -17.463 1.00 85.12 92 GLN A N 1
ATOM 712 C CA . GLN A 1 92 ? 5.462 7.736 -18.916 1.00 85.12 92 GLN A CA 1
ATOM 713 C C . GLN A 1 92 ? 4.035 7.946 -19.435 1.00 85.12 92 GLN A C 1
ATOM 715 O O . GLN A 1 92 ? 3.808 8.835 -20.247 1.00 85.12 92 GLN A O 1
ATOM 720 N N . ARG A 1 93 ? 3.064 7.158 -18.955 1.00 78.62 93 ARG A N 1
ATOM 721 C CA . ARG A 1 93 ? 1.650 7.294 -19.355 1.00 78.62 93 ARG A CA 1
ATOM 722 C C . ARG A 1 93 ? 1.035 8.615 -18.913 1.00 78.62 93 ARG A C 1
ATOM 724 O O . ARG A 1 93 ? 0.204 9.168 -19.620 1.00 78.62 93 ARG A O 1
ATOM 731 N N . GLU A 1 94 ? 1.437 9.111 -17.749 1.00 76.25 94 GLU A N 1
ATOM 732 C CA . GLU A 1 94 ? 0.930 10.366 -17.194 1.00 76.25 94 GLU A CA 1
ATOM 733 C C . GLU A 1 94 ? 1.746 11.593 -17.633 1.00 76.25 94 GLU A C 1
ATOM 735 O O . GLU A 1 94 ? 1.527 12.681 -17.107 1.00 76.25 94 GLU A O 1
ATOM 740 N N . ASN A 1 95 ? 2.677 11.439 -18.588 1.00 82.75 95 ASN A N 1
ATOM 741 C CA . ASN A 1 95 ? 3.605 12.489 -19.030 1.00 82.75 95 ASN A CA 1
ATOM 742 C C . ASN A 1 95 ? 4.350 13.167 -17.866 1.00 82.75 95 ASN A C 1
ATOM 744 O O . ASN A 1 95 ? 4.642 14.362 -17.896 1.00 82.75 95 ASN A O 1
ATOM 748 N N . MET A 1 96 ? 4.662 12.396 -16.826 1.00 81.75 96 MET A N 1
ATOM 749 C CA . MET A 1 96 ? 5.424 12.862 -15.678 1.00 81.75 96 MET A CA 1
ATOM 750 C C . MET A 1 96 ? 6.876 12.413 -15.804 1.00 81.75 96 MET A C 1
ATOM 752 O O . MET A 1 96 ? 7.157 11.249 -16.086 1.00 81.75 96 MET A O 1
ATOM 756 N N . ASN A 1 97 ? 7.803 13.330 -15.537 1.00 83.56 97 ASN A N 1
ATOM 757 C CA . ASN A 1 97 ? 9.227 13.029 -15.497 1.00 83.56 97 ASN A CA 1
ATOM 758 C C . ASN A 1 97 ? 9.730 13.131 -14.054 1.00 83.56 97 ASN A C 1
ATOM 760 O O . ASN A 1 97 ? 9.883 14.232 -13.529 1.00 83.56 97 ASN A O 1
ATOM 764 N N . TYR A 1 98 ? 9.948 11.988 -13.404 1.00 83.38 98 TYR A N 1
ATOM 765 C CA . TYR A 1 98 ? 10.538 11.924 -12.068 1.00 83.38 98 TYR A CA 1
ATOM 766 C C . TYR A 1 98 ? 11.376 10.648 -11.890 1.00 83.38 98 TYR A C 1
ATOM 768 O O . TYR A 1 98 ? 11.032 9.610 -12.466 1.00 83.38 98 TYR A O 1
ATOM 776 N N . PRO A 1 99 ? 12.441 10.675 -11.065 1.00 91.25 99 PRO A N 1
ATOM 777 C CA . PRO A 1 99 ? 13.186 9.471 -10.709 1.00 91.25 99 PRO A CA 1
ATOM 778 C C . PRO A 1 99 ? 12.318 8.544 -9.846 1.00 91.25 99 PRO A C 1
ATOM 780 O O . PRO A 1 99 ? 11.923 8.892 -8.732 1.00 91.25 99 PRO A O 1
ATOM 783 N N . VAL A 1 100 ? 11.985 7.356 -10.357 1.00 90.44 100 VAL A N 1
ATOM 784 C CA . VAL A 1 100 ? 11.043 6.434 -9.691 1.00 90.44 100 VAL A CA 1
ATOM 785 C C . VAL A 1 100 ? 11.554 5.896 -8.356 1.00 90.44 100 VAL A C 1
ATOM 787 O O . VAL A 1 100 ? 10.753 5.664 -7.453 1.00 90.44 100 VAL A O 1
ATOM 790 N N . GLU A 1 101 ? 12.868 5.736 -8.219 1.00 92.50 101 GLU A N 1
ATOM 791 C CA . GLU A 1 101 ? 13.523 5.292 -6.984 1.00 92.50 101 GLU A CA 1
ATOM 792 C C . GLU A 1 101 ? 13.394 6.354 -5.889 1.00 92.50 101 GLU A C 1
ATOM 794 O O . GLU A 1 101 ? 12.922 6.048 -4.795 1.00 92.50 101 GLU A O 1
ATOM 799 N N . GLN A 1 102 ? 13.690 7.616 -6.219 1.00 91.75 102 GLN A N 1
ATOM 800 C CA . GLN A 1 102 ? 13.506 8.748 -5.310 1.00 91.75 102 GLN A CA 1
ATOM 801 C C . GLN A 1 102 ? 12.034 8.899 -4.909 1.00 91.75 102 GLN A C 1
ATOM 803 O O . GLN A 1 102 ? 11.720 9.042 -3.731 1.00 91.75 102 GLN A O 1
ATOM 808 N N . ALA A 1 103 ? 11.109 8.798 -5.869 1.00 89.62 103 ALA A N 1
ATOM 809 C CA . ALA A 1 103 ? 9.681 8.867 -5.573 1.00 89.62 103 ALA A CA 1
ATOM 810 C C . ALA A 1 103 ? 9.234 7.745 -4.620 1.00 89.62 103 ALA A C 1
ATOM 812 O O . ALA A 1 103 ? 8.419 7.978 -3.726 1.00 89.62 103 ALA A O 1
ATOM 813 N N . TYR A 1 104 ? 9.757 6.527 -4.788 1.00 91.88 104 TYR A N 1
ATOM 814 C CA . TYR A 1 104 ? 9.485 5.423 -3.871 1.00 91.88 104 TYR A CA 1
ATOM 815 C C . TYR A 1 104 ? 10.074 5.677 -2.478 1.00 91.88 104 TYR A C 1
ATOM 817 O O . TYR A 1 104 ? 9.404 5.413 -1.477 1.00 91.88 104 TYR A O 1
ATOM 825 N N . GLU A 1 105 ? 11.295 6.203 -2.398 1.00 92.56 105 GLU A N 1
ATOM 826 C CA . GLU A 1 105 ? 11.946 6.540 -1.134 1.00 92.56 105 GLU A CA 1
ATOM 827 C C . GLU A 1 105 ? 11.167 7.621 -0.375 1.00 92.56 105 GLU A C 1
ATOM 829 O O . GLU A 1 105 ? 10.877 7.451 0.808 1.00 92.56 105 GLU A O 1
ATOM 834 N N . GLU A 1 106 ? 10.733 8.683 -1.053 1.00 91.25 106 GLU A N 1
ATOM 835 C CA . GLU A 1 106 ? 9.927 9.759 -0.469 1.00 91.25 106 GLU A CA 1
ATOM 836 C C . GLU A 1 106 ? 8.581 9.250 0.065 1.00 91.25 106 GLU A C 1
ATOM 838 O O . GLU A 1 106 ? 8.180 9.583 1.187 1.00 91.25 106 GLU A O 1
ATOM 843 N N . ILE A 1 107 ? 7.896 8.400 -0.707 1.00 90.75 107 ILE A N 1
ATOM 844 C CA . ILE A 1 107 ? 6.644 7.748 -0.299 1.00 90.75 107 ILE A CA 1
ATOM 845 C C . ILE A 1 107 ? 6.885 6.883 0.941 1.00 90.75 107 ILE A C 1
ATOM 847 O O . ILE A 1 107 ? 6.142 6.981 1.920 1.00 90.75 107 ILE A O 1
ATOM 851 N N . SER A 1 108 ? 7.943 6.072 0.915 1.00 92.06 108 SER A N 1
ATOM 852 C CA . SER A 1 108 ? 8.298 5.149 1.997 1.00 92.06 108 SER A CA 1
ATOM 853 C C . SER A 1 108 ? 8.687 5.889 3.276 1.00 92.06 108 SER A C 1
ATOM 855 O O . SER A 1 108 ? 8.250 5.515 4.364 1.00 92.06 108 SER A O 1
ATOM 857 N N . LYS A 1 109 ? 9.462 6.972 3.154 1.00 93.62 109 LYS A N 1
ATOM 858 C CA . LYS A 1 109 ? 9.863 7.847 4.262 1.00 93.62 109 LYS A CA 1
ATOM 859 C C . LYS A 1 109 ? 8.659 8.549 4.878 1.00 93.62 109 LYS A C 1
ATOM 861 O O . LYS A 1 109 ? 8.554 8.614 6.098 1.00 93.62 109 LYS A O 1
ATOM 866 N N . THR A 1 110 ? 7.738 9.033 4.045 1.00 92.69 110 THR A N 1
ATOM 867 C CA . THR A 1 110 ? 6.501 9.675 4.507 1.00 92.69 110 THR A CA 1
ATOM 868 C C . THR A 1 110 ? 5.641 8.698 5.303 1.00 92.69 110 THR A C 1
ATOM 870 O O . THR A 1 110 ? 5.208 9.026 6.404 1.00 92.69 110 THR A O 1
ATOM 873 N N . LEU A 1 111 ? 5.432 7.485 4.778 1.00 93.12 111 LEU A N 1
ATOM 874 C CA . LEU A 1 111 ? 4.662 6.453 5.469 1.00 93.12 111 LEU A CA 1
ATOM 875 C C . LEU A 1 111 ? 5.328 6.048 6.787 1.00 93.12 111 LEU A C 1
ATOM 877 O O . LEU A 1 111 ? 4.667 6.027 7.819 1.00 93.12 111 LEU A O 1
ATOM 881 N N . ARG A 1 112 ? 6.638 5.776 6.774 1.00 92.75 112 ARG A N 1
ATOM 882 C CA . ARG A 1 112 ? 7.381 5.399 7.982 1.00 92.75 112 ARG A CA 1
ATOM 883 C C . ARG A 1 112 ? 7.277 6.474 9.061 1.00 92.75 112 ARG A C 1
ATOM 885 O O . ARG A 1 112 ? 6.907 6.161 10.184 1.00 92.75 112 ARG A O 1
ATOM 892 N N . GLY A 1 113 ? 7.520 7.734 8.702 1.00 92.12 113 GLY A N 1
ATOM 893 C CA . GLY A 1 113 ? 7.429 8.845 9.647 1.00 92.12 113 GLY A CA 1
ATOM 894 C C . GLY A 1 113 ? 6.014 9.085 10.181 1.00 92.12 113 GLY A C 1
ATOM 895 O O . GLY A 1 113 ? 5.871 9.639 11.265 1.00 92.12 113 GLY A O 1
ATOM 896 N N . TYR A 1 114 ? 4.969 8.687 9.449 1.00 92.31 114 TYR A N 1
ATOM 897 C CA . TYR A 1 114 ? 3.601 8.670 9.971 1.00 92.31 114 TYR A CA 1
ATOM 898 C C . TYR A 1 114 ? 3.414 7.535 10.984 1.00 92.31 114 TYR A C 1
ATOM 900 O O . TYR A 1 114 ? 2.963 7.784 12.098 1.00 92.31 114 TYR A O 1
ATOM 908 N N . LEU A 1 115 ? 3.801 6.307 10.630 1.00 92.12 115 LEU A N 1
ATOM 909 C CA . LEU A 1 115 ? 3.649 5.128 11.491 1.00 92.12 115 LEU A CA 1
ATOM 910 C C . LEU A 1 115 ? 4.417 5.273 12.813 1.00 92.12 115 LEU A C 1
ATOM 912 O O . LEU A 1 115 ? 3.866 4.989 13.869 1.00 92.12 115 LEU A O 1
ATOM 916 N N . GLU A 1 116 ? 5.640 5.809 12.772 1.00 91.44 116 GLU A N 1
ATOM 917 C CA . GLU A 1 116 ? 6.462 6.090 13.962 1.00 91.44 116 GLU A CA 1
ATOM 918 C C . GLU A 1 116 ? 5.826 7.113 14.918 1.00 91.44 116 GLU A C 1
ATOM 920 O O . GLU A 1 116 ? 6.176 7.154 16.093 1.00 91.44 116 GLU A O 1
ATOM 925 N N . LYS A 1 117 ? 4.914 7.962 14.427 1.00 92.19 117 LYS A N 1
ATOM 926 C CA . LYS A 1 117 ? 4.287 9.036 15.212 1.00 92.19 117 LYS A CA 1
ATOM 927 C C . LYS A 1 117 ? 2.892 8.705 15.726 1.00 92.19 117 LYS A C 1
ATOM 929 O O . LYS A 1 117 ? 2.362 9.490 16.506 1.00 92.19 117 LYS A O 1
ATOM 934 N N . THR A 1 118 ? 2.255 7.651 15.217 1.00 86.12 118 THR A N 1
ATOM 935 C CA . THR A 1 118 ? 0.794 7.511 15.322 1.00 86.12 118 THR A CA 1
ATOM 936 C C . THR A 1 118 ? 0.312 6.248 16.023 1.00 86.12 118 THR A C 1
ATOM 938 O O . THR A 1 118 ? -0.892 6.121 16.203 1.00 86.12 118 THR A O 1
ATOM 941 N N . ASP A 1 119 ? 1.198 5.338 16.443 1.00 85.75 119 ASP A N 1
ATOM 942 C CA . ASP A 1 119 ? 0.855 4.040 17.064 1.00 85.75 119 ASP A CA 1
ATOM 943 C C . ASP A 1 119 ? -0.210 3.225 16.293 1.00 85.75 119 ASP A C 1
ATOM 945 O O . ASP A 1 119 ? -0.787 2.263 16.802 1.00 85.75 119 ASP A O 1
ATOM 949 N N . VAL A 1 120 ? -0.473 3.587 15.031 1.00 89.31 120 VAL A N 1
ATOM 950 C CA . VAL A 1 120 ? -1.451 2.919 14.180 1.00 89.31 120 VAL A CA 1
ATOM 951 C C . VAL A 1 120 ? -0.880 1.569 13.785 1.00 89.31 120 VAL A C 1
ATOM 953 O O . VAL A 1 120 ? 0.105 1.472 13.048 1.00 89.31 120 VAL A O 1
ATOM 956 N N . ASN A 1 121 ? -1.545 0.511 14.238 1.00 87.62 121 ASN A N 1
ATOM 957 C CA . ASN A 1 121 ? -1.254 -0.835 13.778 1.00 87.62 121 ASN A CA 1
ATOM 958 C C . ASN A 1 121 ? -1.592 -0.964 12.293 1.00 87.62 121 ASN A C 1
ATOM 960 O O . ASN A 1 121 ? -2.663 -0.557 11.838 1.00 87.62 121 ASN A O 1
ATOM 964 N N . PHE A 1 122 ? -0.688 -1.581 11.540 1.00 94.25 122 PHE A N 1
ATOM 965 C CA . PHE A 1 122 ? -0.861 -1.788 10.111 1.00 94.25 122 PHE A CA 1
ATOM 966 C C . PHE A 1 122 ? -0.562 -3.230 9.717 1.00 94.25 122 PHE A C 1
ATOM 968 O O . PHE A 1 122 ? 0.201 -3.941 10.372 1.00 94.25 122 PHE A O 1
ATOM 975 N N . LYS A 1 123 ? -1.147 -3.646 8.597 1.00 95.50 123 LYS A N 1
ATOM 976 C CA . LYS A 1 123 ? -0.887 -4.932 7.960 1.00 95.50 123 LYS A CA 1
ATOM 977 C C . LYS A 1 123 ? -0.143 -4.711 6.652 1.00 95.50 123 LYS A C 1
ATOM 979 O O . LYS A 1 123 ? -0.663 -4.059 5.751 1.00 95.50 123 LYS A O 1
ATOM 984 N N . LEU A 1 124 ? 1.063 -5.265 6.540 1.00 95.06 124 LEU A N 1
ATOM 985 C CA . LEU A 1 124 ? 1.807 -5.293 5.282 1.00 95.06 124 LEU A CA 1
ATOM 986 C C . LEU A 1 124 ? 1.381 -6.507 4.454 1.00 95.06 124 LEU A C 1
ATOM 988 O O . LEU A 1 124 ? 1.448 -7.645 4.924 1.00 95.06 124 LEU A O 1
ATOM 992 N N . VAL A 1 125 ? 0.988 -6.268 3.207 1.00 95.31 125 VAL A N 1
ATOM 993 C CA . VAL A 1 125 ? 0.720 -7.321 2.225 1.00 95.31 125 VAL A CA 1
ATOM 994 C C . VAL A 1 125 ? 1.512 -7.047 0.959 1.00 95.31 125 VAL A C 1
ATOM 996 O O . VAL A 1 125 ? 1.520 -5.933 0.432 1.00 95.31 125 VAL A O 1
ATOM 999 N N . TYR A 1 126 ? 2.173 -8.084 0.456 1.00 94.50 126 TYR A N 1
ATOM 1000 C CA . TYR A 1 126 ? 2.870 -8.000 -0.813 1.00 94.50 126 TYR A CA 1
ATOM 1001 C C . TYR A 1 126 ? 1.902 -8.214 -1.972 1.00 94.50 126 TYR A C 1
ATOM 1003 O O . TYR A 1 126 ? 1.035 -9.083 -1.918 1.00 94.50 126 TYR A O 1
ATOM 1011 N N . THR A 1 127 ? 2.056 -7.427 -3.035 1.00 91.31 127 THR A N 1
ATOM 1012 C CA . THR A 1 127 ? 1.186 -7.484 -4.217 1.00 91.31 127 THR A CA 1
ATOM 1013 C C . THR A 1 127 ? 1.139 -8.865 -4.868 1.00 91.31 127 THR A C 1
ATOM 1015 O O . THR A 1 127 ? 0.135 -9.224 -5.471 1.00 91.31 127 THR A O 1
ATOM 1018 N N . GLU A 1 128 ? 2.216 -9.631 -4.723 1.00 92.31 128 GLU A N 1
ATOM 1019 C CA . GLU A 1 128 ? 2.371 -11.000 -5.199 1.00 92.31 128 GLU A CA 1
ATOM 1020 C C . GLU A 1 128 ? 1.438 -11.993 -4.486 1.00 92.31 128 GLU A C 1
ATOM 1022 O O . GLU A 1 128 ? 1.070 -12.992 -5.090 1.00 92.31 128 GLU A O 1
ATOM 1027 N N . ASP A 1 129 ? 1.000 -11.688 -3.260 1.00 94.69 129 ASP A N 1
ATOM 1028 C CA . ASP A 1 129 ? 0.143 -12.565 -2.448 1.00 94.69 129 ASP A CA 1
ATOM 1029 C C . ASP A 1 129 ? -1.337 -12.146 -2.493 1.00 94.69 129 ASP A C 1
ATOM 1031 O O . ASP A 1 129 ? -2.168 -12.712 -1.785 1.00 94.69 129 ASP A O 1
ATOM 1035 N N . LEU A 1 130 ? -1.687 -11.104 -3.260 1.00 92.19 130 LEU A N 1
ATOM 1036 C CA . LEU A 1 130 ? -3.013 -10.480 -3.176 1.00 92.19 130 LEU A CA 1
ATOM 1037 C C . LEU A 1 130 ? -4.155 -11.436 -3.508 1.00 92.19 130 LEU A C 1
ATOM 1039 O O . LEU A 1 130 ? -5.200 -11.343 -2.876 1.00 92.19 130 LEU A O 1
ATOM 1043 N N . ASN A 1 131 ? -3.968 -12.324 -4.485 1.00 89.81 131 ASN A N 1
ATOM 1044 C CA . ASN A 1 131 ? -5.000 -13.290 -4.859 1.00 89.81 131 ASN A CA 1
ATOM 1045 C C . ASN A 1 131 ? -5.226 -14.316 -3.745 1.00 89.81 131 ASN A C 1
ATOM 1047 O O . ASN A 1 131 ? -6.370 -14.593 -3.403 1.00 89.81 131 ASN A O 1
ATOM 1051 N N . ASP A 1 132 ? -4.147 -14.817 -3.145 1.00 94.75 132 ASP A N 1
ATOM 1052 C CA . ASP A 1 132 ? -4.211 -15.881 -2.140 1.00 94.75 132 ASP A CA 1
ATOM 1053 C C . ASP A 1 132 ? -4.679 -15.360 -0.775 1.00 94.75 132 ASP A C 1
ATOM 1055 O O . ASP A 1 132 ? -5.238 -16.101 0.029 1.00 94.75 132 ASP A O 1
ATOM 1059 N N . ARG A 1 133 ? -4.459 -14.069 -0.503 1.00 95.69 133 ARG A N 1
ATOM 1060 C CA . ARG A 1 133 ? -4.775 -13.430 0.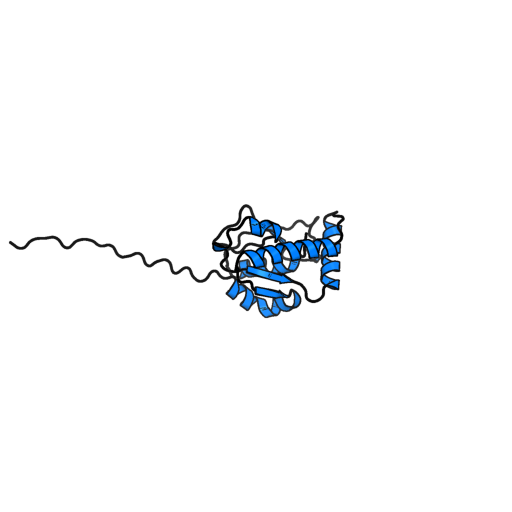782 1.00 95.69 133 ARG A CA 1
ATOM 1061 C C . ARG A 1 133 ? -6.009 -12.539 0.737 1.00 95.69 133 ARG A C 1
ATOM 1063 O O . ARG A 1 133 ? -6.258 -11.819 1.704 1.00 95.69 133 ARG A O 1
ATOM 1070 N N . ILE A 1 134 ? -6.773 -12.537 -0.356 1.00 94.81 134 ILE A N 1
ATOM 1071 C CA . ILE A 1 134 ? -7.850 -11.557 -0.513 1.00 94.81 134 ILE A CA 1
ATOM 1072 C C . ILE A 1 134 ? -8.918 -11.678 0.577 1.00 94.81 134 ILE A C 1
ATOM 1074 O O . ILE A 1 134 ? -9.288 -10.664 1.161 1.00 94.81 134 ILE A O 1
ATOM 1078 N N . ASP A 1 135 ? -9.329 -12.891 0.940 1.00 94.94 135 ASP A N 1
ATOM 1079 C CA . ASP A 1 135 ? -10.342 -13.106 1.981 1.00 94.94 135 ASP A CA 1
ATOM 1080 C C . ASP A 1 135 ? -9.854 -12.629 3.358 1.00 94.94 135 ASP A C 1
ATOM 1082 O O . ASP A 1 135 ? -10.585 -11.977 4.104 1.00 94.94 135 ASP A O 1
ATOM 1086 N N . GLU A 1 136 ? -8.577 -12.867 3.669 1.00 96.25 136 GLU A N 1
ATOM 1087 C CA . GLU A 1 136 ? -7.923 -12.383 4.890 1.00 96.25 136 GLU A CA 1
ATOM 1088 C C . GLU A 1 136 ? -7.851 -10.845 4.928 1.00 96.25 136 GLU A C 1
ATOM 1090 O O . GLU A 1 136 ? -8.020 -10.229 5.983 1.00 96.25 136 GLU A O 1
ATOM 1095 N N . ILE A 1 137 ? -7.589 -10.212 3.780 1.00 95.94 137 ILE A N 1
ATOM 1096 C CA . ILE A 1 137 ? -7.567 -8.752 3.634 1.00 95.94 137 ILE A CA 1
ATOM 1097 C C . ILE A 1 137 ? -8.969 -8.175 3.829 1.00 95.94 137 ILE A C 1
ATOM 1099 O O . ILE A 1 137 ? -9.121 -7.188 4.546 1.00 95.94 137 ILE A O 1
ATOM 1103 N N . LEU A 1 138 ? -9.989 -8.785 3.222 1.00 95.25 138 LEU A N 1
ATOM 1104 C CA . LEU A 1 138 ? -11.377 -8.351 3.356 1.00 95.25 138 LEU A CA 1
ATOM 1105 C C . LEU A 1 138 ? -11.855 -8.461 4.803 1.00 95.25 138 LEU A C 1
ATOM 1107 O O . LEU A 1 138 ? -12.458 -7.518 5.306 1.00 95.25 138 LEU A O 1
ATOM 1111 N N . ALA A 1 139 ? -11.523 -9.553 5.494 1.00 93.81 139 ALA A N 1
ATOM 1112 C CA . ALA A 1 139 ? -11.829 -9.715 6.912 1.00 93.81 139 ALA A CA 1
ATOM 1113 C C . ALA A 1 139 ? -11.113 -8.674 7.790 1.00 93.81 139 ALA A C 1
ATOM 1115 O O . ALA A 1 139 ? -11.706 -8.160 8.732 1.00 93.81 139 ALA A O 1
ATOM 1116 N N . TYR A 1 140 ? -9.857 -8.335 7.472 1.00 94.62 140 TYR A N 1
ATOM 1117 C CA . TYR A 1 140 ? -9.096 -7.303 8.185 1.00 94.62 140 TYR A CA 1
ATOM 1118 C C . TYR A 1 140 ? -9.655 -5.887 7.973 1.00 94.62 140 TYR A C 1
ATOM 1120 O O . TYR A 1 140 ? -9.636 -5.076 8.893 1.00 94.62 140 TYR A O 1
ATOM 1128 N N . LEU A 1 141 ? -10.121 -5.582 6.759 1.00 93.00 141 LEU A N 1
ATOM 1129 C CA . LEU A 1 141 ? -10.660 -4.268 6.396 1.00 93.00 141 LEU A CA 1
ATOM 1130 C C . LEU A 1 141 ? -12.145 -4.103 6.715 1.00 93.00 141 LEU A C 1
ATOM 1132 O O . LEU A 1 141 ? -12.637 -2.974 6.716 1.00 93.00 141 LEU A O 1
ATOM 1136 N N . ALA A 1 142 ? -12.874 -5.198 6.933 1.00 88.44 142 ALA A N 1
ATOM 1137 C CA . ALA A 1 142 ? -14.260 -5.129 7.348 1.00 88.44 142 ALA A CA 1
ATOM 1138 C C . ALA A 1 142 ? -14.310 -4.377 8.687 1.00 88.44 142 ALA A C 1
ATOM 1140 O O . ALA A 1 142 ? -13.707 -4.842 9.658 1.00 88.44 142 ALA A O 1
ATOM 1141 N N . PRO A 1 143 ? -14.991 -3.218 8.768 1.00 68.12 143 PRO A N 1
ATOM 1142 C CA . PRO A 1 143 ? -15.189 -2.568 10.051 1.00 68.12 143 PRO A CA 1
ATOM 1143 C C . PRO A 1 143 ? -15.849 -3.600 10.962 1.00 68.12 143 PRO A C 1
ATOM 1145 O O . PRO A 1 143 ? -16.871 -4.186 10.588 1.00 68.12 143 PRO A O 1
ATOM 1148 N N . GLY A 1 144 ? -15.225 -3.879 12.113 1.00 57.88 144 GLY A N 1
ATOM 1149 C CA . GLY A 1 144 ? -15.825 -4.745 13.123 1.00 57.88 144 GLY A CA 1
ATOM 1150 C C . GLY A 1 144 ? -17.269 -4.301 13.299 1.00 57.88 144 GLY A C 1
ATOM 1151 O O . GLY A 1 144 ? -17.510 -3.093 13.349 1.00 57.88 144 GLY A O 1
ATOM 1152 N N . LYS A 1 145 ? -18.219 -5.250 13.261 1.00 38.25 145 LYS A N 1
ATOM 1153 C CA . LYS A 1 145 ? -19.649 -4.963 13.426 1.00 38.25 145 LYS A CA 1
ATOM 1154 C C . LYS A 1 145 ? -19.771 -3.928 14.536 1.00 38.25 145 LYS A C 1
ATOM 1156 O O . LYS A 1 145 ? -19.463 -4.237 15.683 1.00 38.25 145 LYS A O 1
ATOM 1161 N N . VAL A 1 146 ? -20.154 -2.704 14.182 1.00 39.69 146 VAL A N 1
ATOM 1162 C CA . VAL A 1 146 ? -20.585 -1.741 15.182 1.00 39.69 146 VAL A CA 1
ATOM 1163 C C . VAL A 1 146 ? -21.819 -2.405 15.760 1.00 39.69 146 VAL A C 1
ATOM 1165 O O . VAL A 1 146 ? -22.851 -2.468 15.092 1.00 39.69 146 VAL A O 1
ATOM 1168 N N . GLU A 1 147 ? -21.684 -3.023 16.932 1.00 33.22 147 GLU A N 1
ATOM 1169 C CA . GLU A 1 147 ? -22.840 -3.331 17.751 1.00 33.22 147 GLU A CA 1
ATOM 1170 C C . GLU A 1 147 ? -23.539 -1.990 17.917 1.00 33.22 147 GLU A C 1
ATOM 1172 O O . GLU A 1 147 ? -23.034 -1.077 18.571 1.00 33.22 147 GLU A O 1
ATOM 1177 N N . THR A 1 148 ? -24.650 -1.816 17.203 1.00 33.94 148 THR A N 1
ATOM 1178 C CA . THR A 1 148 ? -25.571 -0.726 17.481 1.00 33.94 148 THR A CA 1
ATOM 1179 C C . THR A 1 148 ? -25.828 -0.789 18.977 1.00 33.94 148 THR A C 1
ATOM 1181 O O . THR A 1 148 ? -26.258 -1.856 19.430 1.00 33.94 148 THR A O 1
ATOM 1184 N N . PRO A 1 149 ? -25.539 0.273 19.750 1.00 35.84 149 PRO A N 1
ATOM 1185 C CA . PRO A 1 149 ? -25.846 0.263 21.165 1.00 35.84 149 PRO A CA 1
ATOM 1186 C C . PRO A 1 149 ? -27.324 -0.084 21.284 1.00 35.84 149 PRO A C 1
ATOM 1188 O O . PRO A 1 149 ? -28.175 0.601 20.711 1.00 35.84 149 PRO A O 1
ATOM 1191 N N . SER A 1 150 ? -27.610 -1.207 21.944 1.00 41.12 150 SER A N 1
ATOM 1192 C CA . SER A 1 150 ? -28.964 -1.577 22.319 1.00 41.12 150 SER A CA 1
ATOM 1193 C C . SER A 1 150 ? -29.538 -0.375 23.047 1.00 41.12 150 SER A C 1
ATOM 1195 O O . SER A 1 150 ? -29.034 0.007 24.105 1.00 41.12 150 SER A O 1
ATOM 1197 N N . THR A 1 151 ? -30.516 0.271 22.423 1.00 36.34 151 THR A N 1
ATOM 1198 C CA . THR A 1 151 ? -31.221 1.403 23.004 1.00 36.34 151 THR A CA 1
ATOM 1199 C C . THR A 1 151 ? -31.676 0.980 24.400 1.00 36.34 151 THR A C 1
ATOM 1201 O O . THR A 1 151 ? -32.298 -0.082 24.517 1.00 36.34 151 THR A O 1
ATOM 1204 N N . PRO A 1 152 ? -31.358 1.731 25.467 1.00 43.12 152 PRO A N 1
ATOM 1205 C CA . PRO A 1 152 ? -31.998 1.492 26.745 1.00 43.12 152 PRO A CA 1
ATOM 1206 C C . PRO A 1 152 ? -33.500 1.646 26.513 1.00 43.12 152 PRO A C 1
ATOM 1208 O O . PRO A 1 152 ? -33.954 2.673 26.010 1.00 43.12 152 PRO A O 1
ATOM 1211 N N . SER A 1 153 ? -34.262 0.601 26.816 1.00 41.31 153 SER A N 1
ATOM 1212 C CA . SER A 1 153 ? -35.714 0.690 26.900 1.00 41.31 153 SER A CA 1
ATOM 1213 C C . SER A 1 153 ? -36.056 1.584 28.092 1.00 41.31 153 SER A C 1
ATOM 1215 O O . SER A 1 153 ? -36.258 1.091 29.200 1.00 41.31 153 SER A O 1
ATOM 1217 N N . GLU A 1 154 ? -36.103 2.895 27.880 1.00 45.81 154 GLU A N 1
ATOM 1218 C CA . GLU A 1 154 ? -36.781 3.813 28.788 1.00 45.81 154 GLU A CA 1
ATOM 1219 C C . GLU A 1 154 ? -38.295 3.698 28.572 1.00 45.81 154 GLU A C 1
ATOM 1221 O O . GLU A 1 154 ? -38.876 4.279 27.660 1.00 45.81 154 GLU A O 1
ATOM 1226 N N . ALA A 1 155 ? -38.929 2.923 29.445 1.00 43.12 155 ALA A N 1
ATOM 1227 C CA . ALA A 1 155 ? -40.273 3.179 29.946 1.00 43.12 155 ALA A CA 1
ATOM 1228 C C . ALA A 1 155 ? -40.153 2.952 31.465 1.00 43.12 155 ALA A C 1
ATOM 1230 O O . ALA A 1 155 ? -39.826 1.851 31.894 1.00 43.12 155 ALA A O 1
ATOM 1231 N N . GLY A 1 156 ? -40.222 3.957 32.332 1.00 38.84 156 GLY A N 1
ATOM 1232 C CA . GLY A 1 156 ? -41.145 5.084 32.297 1.00 38.84 156 GLY A CA 1
ATOM 1233 C C . GLY A 1 156 ? -42.337 4.749 33.192 1.00 38.84 156 GLY A C 1
ATOM 1234 O O . GLY A 1 156 ? -43.363 4.296 32.706 1.00 38.84 156 GLY A O 1
ATOM 1235 N N . ASP A 1 157 ? -42.121 4.937 34.494 1.00 41.69 157 ASP A N 1
ATOM 1236 C CA . ASP A 1 157 ? -43.080 5.323 35.535 1.00 41.69 157 ASP A CA 1
ATOM 1237 C C . ASP A 1 157 ? -44.286 4.423 35.866 1.00 41.69 157 ASP A C 1
ATOM 1239 O O . ASP A 1 157 ? -45.390 4.558 35.342 1.00 41.69 157 ASP A O 1
ATOM 1243 N N . ASN A 1 158 ? -44.108 3.619 36.923 1.00 42.03 158 ASN A N 1
ATOM 1244 C CA . ASN A 1 158 ? -45.196 3.215 37.814 1.00 42.03 158 ASN A CA 1
ATOM 1245 C C . ASN A 1 158 ? -45.463 4.336 38.831 1.00 42.03 158 ASN A C 1
ATOM 1247 O O . ASN A 1 158 ? -44.799 4.418 39.864 1.00 42.03 158 ASN A O 1
ATOM 1251 N N . TYR A 1 159 ? -46.480 5.152 38.567 1.00 43.06 159 TYR A N 1
ATOM 1252 C CA . TYR A 1 159 ? -47.167 5.935 39.592 1.00 43.06 159 TYR A CA 1
ATOM 1253 C C . TYR A 1 159 ? -48.672 5.716 39.467 1.00 43.06 159 TYR A C 1
ATOM 1255 O O . TYR A 1 159 ? -49.309 6.203 38.537 1.00 43.06 159 TYR A O 1
ATOM 1263 N N . THR A 1 160 ? -49.266 5.024 40.438 1.00 46.94 160 THR A N 1
ATOM 1264 C CA . THR A 1 160 ? -50.582 5.403 40.972 1.00 46.94 160 THR A CA 1
ATOM 1265 C C . THR A 1 160 ? -50.811 4.780 42.347 1.00 46.94 160 THR A C 1
ATOM 1267 O O . THR A 1 160 ? -50.423 3.651 42.630 1.00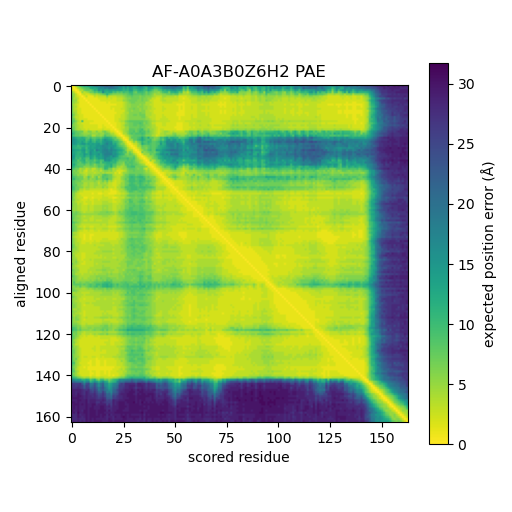 46.94 160 THR A O 1
ATOM 1270 N N . HIS A 1 161 ? -51.373 5.621 43.208 1.00 41.69 161 HIS A N 1
ATOM 1271 C CA . HIS A 1 161 ? -51.507 5.526 44.652 1.00 41.69 161 HIS A CA 1
ATOM 1272 C C . HIS A 1 161 ? -52.430 4.411 45.153 1.00 41.69 161 HIS A C 1
ATOM 1274 O O . HIS A 1 161 ? -53.502 4.184 44.600 1.00 41.69 161 HIS A O 1
ATOM 1280 N N . SER A 1 162 ? -52.072 3.855 46.312 1.00 42.50 162 SER A N 1
ATOM 1281 C CA . SER A 1 162 ? -53.034 3.349 47.293 1.00 42.50 162 SER A CA 1
ATOM 1282 C C . SER A 1 162 ? -53.813 4.517 47.904 1.00 42.50 162 SER A C 1
ATOM 1284 O O . SER A 1 162 ? -53.177 5.397 48.488 1.00 42.50 162 SER A O 1
ATOM 1286 N N . VAL A 1 163 ? -55.148 4.482 47.814 1.00 49.91 163 VAL A N 1
ATOM 1287 C CA . VAL A 1 163 ? -56.101 4.743 48.916 1.00 49.91 163 VAL A CA 1
ATOM 1288 C C . VAL A 1 163 ? -57.359 3.921 48.653 1.00 49.91 163 VAL A C 1
ATOM 1290 O O . VAL A 1 163 ? -57.861 3.995 47.511 1.00 49.91 163 VAL A O 1
#

Solvent-accessible surface area (backbone atoms only — not comparable to full-atom values): 10178 Å² total; per-residue (Å²): 126,72,81,55,62,62,62,15,50,53,52,53,50,36,52,77,71,70,46,57,60,41,51,44,75,45,76,42,63,81,68,50,47,48,93,82,40,81,81,36,42,54,44,50,61,82,74,92,54,80,86,36,50,64,70,74,58,54,87,52,52,83,78,50,64,59,91,59,58,90,62,44,81,44,78,46,59,84,58,54,69,62,44,43,55,51,34,46,56,50,29,60,51,62,76,46,90,73,64,48,65,60,39,49,49,55,47,50,51,46,40,48,60,46,46,78,72,49,81,60,68,66,46,83,44,44,57,88,46,45,82,86,39,41,69,62,50,48,61,61,62,46,74,74,80,76,75,70,76,78,73,79,84,84,75,84,80,96,79,83,81,92,130

Sequence (163 aa):
MGPRCGTSFVMQQCVKAGLRVNGIAFVNEVLTPKAGNQGGYYEMYGEPKADQIQKVWPVQLKQIDPKNITALLVLDRRDKKALFASMQRQAQRENMNYPVEQAYEEISKTLRGYLEKTDVNFKLVYTEDLNDRIDEILAYLAPGKVETPSTPSEAGDNYTHSV

Secondary structure (DSSP, 8-state):
----HHHHHHHHHHHHTT--B--EEE--TTTS-GGG-TT-EEE--SS--TTSB----GGGGGGS-GGG-S-EEEEE-S-HHHHHHHHHHHHHHTT----HHHHHHHHHHHHHHHHHHH---EEEEEGGGTTTTHHHHHHHHSPP-------------------

Radius of gyration: 21.27 Å; Cα contacts (8 Å, |Δi|>4): 168; chains: 1; bounding box: 70×31×71 Å